Protein AF-A0A6I9PSM0-F1 (afdb_monomer)

Secondary structure (DSSP, 8-state):
-HHHHHHHHHTS-EEEETTEEEEE-S-EEEEEEEEEEEEE---------------------EEEEEEEEEEEEEPPP---HHHHT--THHHHHHHHHHHHHHHHHHHHHHHH-GGGTTSPP-GGG-HHHHHTHHHHS-PPTTEEEEEEEE---TTSSSPPEEEEEE--

Structure (mmCIF, N/CA/C/O backbone):
data_AF-A0A6I9PSM0-F1
#
_entry.id   AF-A0A6I9PSM0-F1
#
loop_
_atom_site.group_PDB
_atom_site.id
_atom_site.type_symbol
_atom_site.label_atom_id
_atom_site.label_alt_id
_atom_site.label_comp_id
_atom_site.label_asym_id
_atom_site.label_entity_id
_atom_site.label_seq_id
_atom_site.pdbx_PDB_ins_code
_atom_site.Cartn_x
_atom_site.Cartn_y
_atom_site.Cartn_z
_atom_site.occupancy
_atom_site.B_iso_or_equiv
_atom_site.auth_seq_id
_atom_site.auth_comp_id
_atom_site.auth_asym_id
_atom_site.auth_atom_id
_atom_site.pdbx_PDB_model_num
ATOM 1 N N . MET A 1 1 ? 22.200 -3.738 3.889 1.00 72.56 1 MET A N 1
ATOM 2 C CA . MET A 1 1 ? 20.801 -4.229 3.794 1.00 72.56 1 MET A CA 1
ATOM 3 C C . MET A 1 1 ? 20.342 -4.951 5.065 1.00 72.56 1 MET A C 1
ATOM 5 O O . MET A 1 1 ? 19.408 -4.477 5.698 1.00 72.56 1 MET A O 1
ATOM 9 N N . MET A 1 2 ? 21.009 -6.033 5.493 1.00 77.44 2 MET A N 1
ATOM 10 C CA . MET A 1 2 ? 20.578 -6.837 6.656 1.00 77.44 2 MET A CA 1
ATOM 11 C C . MET A 1 2 ? 20.466 -6.041 7.971 1.00 77.44 2 MET A C 1
ATOM 13 O O . MET A 1 2 ? 19.570 -6.275 8.772 1.00 77.44 2 MET A O 1
ATOM 17 N N . GLN A 1 3 ? 21.349 -5.065 8.189 1.00 82.12 3 GLN A N 1
ATOM 18 C CA . GLN A 1 3 ? 21.341 -4.228 9.392 1.00 82.12 3 GLN A CA 1
ATOM 19 C C . GLN A 1 3 ? 20.147 -3.261 9.437 1.00 82.12 3 GLN A C 1
ATOM 21 O O . GLN A 1 3 ? 19.531 -3.108 10.486 1.00 82.12 3 GLN A O 1
ATOM 26 N N . CYS A 1 4 ? 19.753 -2.685 8.296 1.00 79.31 4 CYS A N 1
ATOM 27 C CA . CYS A 1 4 ? 18.556 -1.845 8.187 1.00 79.31 4 CYS A CA 1
ATOM 28 C C . CYS A 1 4 ? 17.279 -2.656 8.436 1.00 79.31 4 CYS A C 1
ATOM 30 O O . CYS A 1 4 ? 16.376 -2.174 9.109 1.00 79.31 4 CYS A O 1
ATOM 32 N N . LEU A 1 5 ? 17.226 -3.902 7.944 1.00 80.25 5 LEU A N 1
ATOM 33 C CA . LEU A 1 5 ? 16.111 -4.815 8.213 1.00 80.25 5 LEU A CA 1
ATOM 34 C C . LEU A 1 5 ? 16.017 -5.163 9.703 1.00 80.25 5 LEU A C 1
ATOM 36 O O . LEU A 1 5 ? 14.928 -5.118 10.265 1.00 80.25 5 LEU A O 1
ATOM 40 N N . LYS A 1 6 ? 17.152 -5.443 10.359 1.00 79.00 6 LYS A N 1
ATOM 41 C CA . LYS A 1 6 ? 17.202 -5.671 11.812 1.00 79.00 6 LYS A CA 1
ATOM 42 C C . LYS A 1 6 ? 16.717 -4.448 12.589 1.00 79.00 6 LYS A C 1
ATOM 44 O O . LYS A 1 6 ? 15.865 -4.586 13.457 1.00 79.00 6 LYS A O 1
ATOM 49 N N . LEU A 1 7 ? 17.210 -3.256 12.251 1.00 80.50 7 LEU A N 1
ATOM 50 C CA . LEU A 1 7 ? 16.807 -2.018 12.919 1.00 80.50 7 LEU A CA 1
ATOM 51 C C . LEU A 1 7 ? 15.314 -1.719 12.705 1.00 80.50 7 LEU A C 1
ATOM 53 O O . LEU A 1 7 ? 14.601 -1.425 13.657 1.00 80.50 7 LEU A O 1
ATOM 57 N N . GLY A 1 8 ? 14.815 -1.876 11.476 1.00 76.62 8 GLY A N 1
ATOM 58 C CA . GLY A 1 8 ? 13.396 -1.702 11.158 1.00 76.62 8 GLY A CA 1
ATOM 59 C C . GLY A 1 8 ? 12.494 -2.710 11.874 1.00 76.62 8 GLY A C 1
ATOM 60 O O . GLY A 1 8 ? 11.414 -2.342 12.331 1.00 76.62 8 GLY A O 1
ATOM 61 N N . ALA A 1 9 ? 12.947 -3.957 12.033 1.00 74.06 9 ALA A N 1
ATOM 62 C CA . ALA A 1 9 ? 12.236 -4.966 12.814 1.00 74.06 9 ALA A CA 1
ATOM 63 C C . ALA A 1 9 ? 12.172 -4.604 14.308 1.00 74.06 9 ALA A C 1
ATOM 65 O O . ALA A 1 9 ? 11.138 -4.828 14.929 1.00 74.06 9 ALA A O 1
ATOM 66 N N . LEU A 1 10 ? 13.233 -4.004 14.862 1.00 71.62 10 LEU A N 1
ATOM 67 C CA . LEU A 1 10 ? 13.264 -3.524 16.250 1.00 71.62 10 LEU A CA 1
ATOM 68 C C . LEU A 1 10 ? 12.358 -2.305 16.475 1.00 71.62 10 LEU A C 1
ATOM 70 O O . LEU A 1 10 ? 11.719 -2.202 17.515 1.00 71.62 10 LEU A O 1
ATOM 74 N N . CYS A 1 11 ? 12.267 -1.396 15.500 1.00 70.06 11 CYS A N 1
ATOM 75 C CA . CYS A 1 11 ? 11.355 -0.249 15.561 1.00 70.06 11 CYS A CA 1
ATOM 76 C C . CYS A 1 11 ? 9.887 -0.627 15.304 1.00 70.06 11 CYS A C 1
ATOM 78 O O . CYS A 1 11 ? 8.998 0.215 15.450 1.00 70.06 11 CYS A O 1
ATOM 80 N N . ARG A 1 12 ? 9.609 -1.869 14.887 1.00 70.38 12 ARG A N 1
ATOM 81 C CA . ARG A 1 12 ? 8.248 -2.314 14.599 1.00 70.38 12 ARG A CA 1
ATOM 82 C C . ARG A 1 12 ? 7.481 -2.476 15.905 1.00 70.38 12 ARG A C 1
ATOM 84 O O . ARG A 1 12 ? 7.878 -3.240 16.776 1.00 70.38 12 ARG A O 1
ATOM 91 N N . THR A 1 13 ? 6.340 -1.801 16.019 1.00 58.88 13 THR A N 1
ATOM 92 C CA . THR A 1 13 ? 5.433 -1.981 17.156 1.00 58.88 13 THR A CA 1
ATOM 93 C C . THR A 1 13 ? 4.892 -3.410 17.165 1.00 58.88 13 THR A C 1
ATOM 95 O O . THR A 1 13 ? 3.986 -3.763 16.410 1.00 58.88 13 THR A O 1
ATOM 98 N N . THR A 1 14 ? 5.467 -4.250 18.017 1.00 59.94 14 THR A N 1
ATOM 99 C CA . THR A 1 14 ? 4.960 -5.585 18.324 1.00 59.94 14 THR A CA 1
ATOM 100 C C . THR A 1 14 ? 4.253 -5.520 19.666 1.00 59.94 1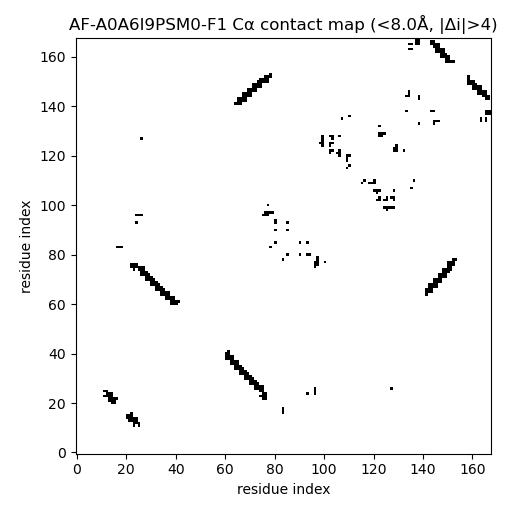4 THR A C 1
ATOM 102 O O . THR A 1 14 ? 4.846 -5.091 20.652 1.00 59.94 14 THR A O 1
ATOM 105 N N . ALA A 1 15 ? 2.997 -5.949 19.727 1.00 51.78 15 ALA A N 1
ATOM 106 C CA . ALA A 1 15 ? 2.324 -6.150 21.003 1.00 51.78 15 ALA A CA 1
ATOM 107 C C . ALA A 1 15 ? 1.616 -7.502 20.999 1.00 51.78 15 ALA A C 1
ATOM 109 O O . ALA A 1 15 ? 1.110 -7.962 19.971 1.00 51.78 15 ALA A O 1
ATOM 110 N N . SER A 1 16 ? 1.602 -8.145 22.159 1.00 52.84 16 SER A N 1
ATOM 111 C CA . SER A 1 16 ? 0.884 -9.391 22.359 1.00 52.84 16 SER A CA 1
ATOM 112 C C . SER A 1 16 ? -0.611 -9.116 22.546 1.00 52.84 16 SER A C 1
ATOM 114 O O . SER A 1 16 ? -1.035 -8.129 23.165 1.00 52.84 16 SER A O 1
ATOM 116 N N . THR A 1 17 ? -1.426 -10.000 21.983 1.00 51.84 17 THR A N 1
ATOM 117 C CA . THR A 1 17 ? -2.855 -10.116 22.293 1.00 51.84 17 THR A CA 1
ATOM 118 C C . THR A 1 17 ? -3.107 -11.493 22.904 1.00 51.84 17 THR A C 1
ATOM 120 O O . THR A 1 17 ? -2.275 -12.386 22.765 1.00 51.84 17 THR A O 1
ATOM 123 N N . GLN A 1 18 ? -4.266 -11.690 23.541 1.00 47.56 18 GLN A N 1
ATOM 124 C CA . GLN A 1 18 ? -4.720 -12.998 24.051 1.00 47.56 18 GLN A CA 1
ATOM 125 C C . GLN A 1 18 ? -4.629 -14.127 23.001 1.00 47.56 18 GLN A C 1
ATOM 127 O O . GLN A 1 18 ? -4.495 -15.289 23.359 1.00 47.56 18 GLN A O 1
ATOM 132 N N . MET A 1 19 ? -4.668 -13.790 21.707 1.00 49.47 19 MET A N 1
ATOM 133 C CA . MET A 1 19 ? -4.619 -14.751 20.604 1.00 49.47 19 MET A CA 1
ATOM 134 C C . MET A 1 19 ? -3.273 -14.820 19.877 1.00 49.47 19 MET A C 1
ATOM 136 O O . MET A 1 19 ? -3.095 -15.693 19.037 1.00 49.47 19 MET A O 1
ATOM 140 N N . ASN A 1 20 ? -2.322 -13.922 20.141 1.00 53.06 20 ASN A N 1
ATOM 141 C CA . ASN A 1 20 ? -1.047 -13.945 19.432 1.00 53.06 20 ASN A CA 1
ATOM 142 C C . ASN A 1 20 ? 0.066 -13.313 20.280 1.00 53.06 20 ASN A C 1
ATOM 144 O O . ASN A 1 20 ? 0.056 -12.106 20.537 1.00 53.06 20 ASN A O 1
ATOM 148 N N . VAL A 1 21 ? 1.031 -14.138 20.698 1.00 49.75 21 VAL A N 1
ATOM 149 C CA . VAL A 1 21 ? 2.225 -13.730 21.464 1.00 49.75 21 VAL A CA 1
ATOM 150 C C . VAL A 1 21 ? 3.127 -12.811 20.635 1.00 49.75 21 VAL A C 1
ATOM 152 O O . VAL A 1 21 ? 3.782 -11.931 21.189 1.00 49.75 21 VAL A O 1
ATOM 155 N N . GLN A 1 22 ? 3.099 -12.949 19.306 1.00 50.91 22 GLN A N 1
ATOM 156 C CA . GLN A 1 22 ? 3.918 -12.179 18.376 1.00 50.91 22 GLN A CA 1
ATOM 157 C C . GLN A 1 22 ? 3.071 -11.745 17.173 1.00 50.91 22 GLN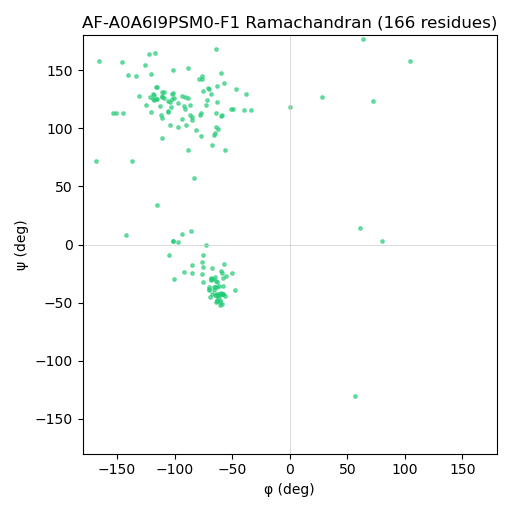 A C 1
ATOM 159 O O . GLN A 1 22 ? 3.208 -12.261 16.066 1.00 50.91 22 GLN A O 1
ATOM 164 N N . SER A 1 23 ? 2.165 -10.785 17.388 1.00 52.34 23 SER A N 1
ATOM 165 C CA . SER A 1 23 ? 1.413 -10.187 16.277 1.00 52.34 23 SER A CA 1
ATOM 166 C C . SER A 1 23 ? 2.153 -8.999 15.668 1.00 52.34 23 SER A C 1
ATOM 168 O O . SER A 1 23 ? 2.530 -8.048 16.358 1.00 52.34 23 SER A O 1
ATOM 170 N N . SER A 1 24 ? 2.349 -9.042 14.351 1.00 60.50 24 SER A N 1
ATOM 171 C CA . SER A 1 24 ? 2.637 -7.868 13.526 1.00 60.50 24 SER A CA 1
ATOM 172 C C . SER A 1 24 ? 1.383 -6.985 13.553 1.00 60.50 24 SER A C 1
ATOM 174 O O . SER A 1 24 ? 0.440 -7.236 12.810 1.00 60.50 24 SER A O 1
ATOM 176 N N . ARG A 1 25 ? 1.306 -5.995 14.451 1.00 70.88 25 ARG A N 1
ATOM 177 C CA . ARG A 1 25 ? 0.145 -5.077 14.556 1.00 70.88 25 ARG A CA 1
ATOM 178 C C . ARG A 1 25 ? 0.244 -3.883 13.600 1.00 70.88 25 ARG A C 1
ATOM 180 O O . ARG A 1 25 ? -0.514 -2.926 13.685 1.00 70.88 25 ARG A O 1
ATOM 187 N N . SER A 1 26 ? 1.189 -3.943 12.671 1.00 77.38 26 SER A N 1
ATOM 188 C CA . SER A 1 26 ? 1.403 -2.965 11.616 1.00 77.38 26 SER A CA 1
ATOM 189 C C . SER A 1 26 ? 1.760 -3.677 10.316 1.00 77.38 26 SER A C 1
ATOM 191 O O . SER A 1 26 ? 2.415 -4.720 10.324 1.00 77.38 26 SER A O 1
ATOM 193 N N . HIS A 1 27 ? 1.313 -3.102 9.200 1.00 83.56 27 HIS A N 1
ATOM 194 C CA . HIS A 1 27 ? 1.751 -3.507 7.866 1.00 83.56 27 HIS A CA 1
ATOM 195 C C . HIS A 1 27 ? 3.164 -2.970 7.639 1.00 83.56 27 HIS A C 1
ATOM 197 O O . HIS A 1 27 ? 3.413 -1.787 7.879 1.00 83.56 27 HIS A O 1
ATOM 203 N N . ALA A 1 28 ? 4.078 -3.810 7.165 1.00 85.12 28 ALA A N 1
ATOM 204 C CA . ALA A 1 28 ? 5.433 -3.404 6.810 1.00 85.12 28 ALA A CA 1
ATOM 205 C C . ALA A 1 28 ? 5.660 -3.594 5.309 1.00 85.12 28 ALA A C 1
ATOM 207 O O . ALA A 1 28 ? 5.301 -4.623 4.746 1.00 85.12 28 ALA A O 1
ATOM 208 N N . ILE A 1 29 ? 6.271 -2.600 4.665 1.00 87.44 29 ILE A N 1
ATOM 209 C CA . ILE A 1 29 ? 6.636 -2.655 3.249 1.00 87.44 29 ILE A CA 1
ATOM 210 C C . ILE A 1 29 ? 8.127 -2.373 3.147 1.00 87.44 29 ILE A C 1
ATOM 212 O O . ILE A 1 29 ? 8.591 -1.296 3.522 1.00 87.44 29 ILE A O 1
ATOM 216 N N . PHE A 1 30 ? 8.870 -3.331 2.613 1.00 88.25 30 PHE A N 1
ATOM 217 C CA . PHE A 1 30 ? 10.260 -3.152 2.228 1.00 88.25 30 PHE A CA 1
ATOM 218 C C . PHE A 1 30 ? 10.346 -3.167 0.706 1.00 88.25 30 PHE A C 1
ATOM 220 O O . PHE A 1 30 ? 9.850 -4.096 0.077 1.00 88.25 30 PHE A O 1
ATOM 227 N N . THR A 1 31 ? 10.946 -2.139 0.105 1.00 89.25 31 THR A N 1
ATOM 228 C CA . THR A 1 31 ? 11.029 -2.038 -1.357 1.00 89.25 31 THR A CA 1
ATOM 229 C C . THR A 1 31 ? 12.478 -2.019 -1.813 1.00 89.25 31 THR A C 1
ATOM 231 O O . THR A 1 31 ? 13.266 -1.207 -1.331 1.00 89.25 31 THR A O 1
ATOM 234 N N . ILE A 1 32 ? 12.814 -2.880 -2.771 1.00 89.62 32 ILE A N 1
ATOM 235 C CA . ILE A 1 32 ? 14.074 -2.827 -3.514 1.00 89.62 32 ILE A CA 1
ATOM 236 C C . ILE A 1 32 ? 13.798 -2.175 -4.867 1.00 89.62 32 ILE A C 1
ATOM 238 O O . ILE A 1 32 ? 12.914 -2.615 -5.598 1.00 89.62 32 ILE A O 1
ATOM 242 N N . HIS A 1 33 ? 14.555 -1.130 -5.190 1.00 90.31 33 HIS A N 1
ATOM 243 C CA . HIS A 1 33 ? 14.525 -0.468 -6.491 1.00 90.31 33 HIS A CA 1
ATOM 244 C C . HIS A 1 33 ? 15.772 -0.893 -7.270 1.00 90.31 33 HIS A C 1
ATOM 246 O O . HIS A 1 33 ? 16.888 -0.689 -6.796 1.00 90.31 33 HIS A O 1
ATOM 252 N N . LEU A 1 34 ? 15.582 -1.479 -8.449 1.00 90.25 34 LEU A N 1
ATOM 253 C CA . LEU A 1 34 ? 16.642 -1.764 -9.411 1.00 90.25 34 LEU A CA 1
ATOM 254 C C . LEU A 1 34 ? 16.457 -0.849 -10.617 1.00 90.25 34 LEU A C 1
ATOM 256 O O . LEU A 1 34 ? 15.384 -0.829 -11.215 1.00 90.25 34 LEU A O 1
ATOM 260 N N . CYS A 1 35 ? 17.503 -0.120 -10.984 1.00 90.56 35 CYS A N 1
ATOM 261 C CA . CYS A 1 35 ? 17.535 0.688 -12.196 1.00 90.56 35 CYS A CA 1
ATOM 262 C C . CYS A 1 35 ? 18.608 0.115 -13.119 1.00 90.56 35 CYS A C 1
ATOM 264 O O . CYS A 1 35 ? 19.758 -0.034 -12.709 1.00 90.56 35 CYS A O 1
ATOM 266 N N . GLN A 1 36 ? 18.228 -0.211 -14.347 1.00 88.12 36 GLN A N 1
ATOM 267 C CA . GLN A 1 36 ? 19.132 -0.631 -15.405 1.00 88.12 36 GLN A CA 1
ATOM 268 C C . GLN A 1 36 ? 19.066 0.408 -16.520 1.00 88.12 36 GLN A C 1
ATOM 270 O O . GLN A 1 36 ? 17.990 0.683 -17.035 1.00 88.12 36 GLN A O 1
ATOM 275 N N . VAL A 1 37 ? 20.211 0.958 -16.902 1.00 88.81 37 VAL A N 1
ATOM 276 C CA . VAL A 1 37 ? 20.334 1.823 -18.078 1.00 88.81 37 VAL A CA 1
ATOM 277 C C . VAL A 1 37 ? 20.927 0.981 -19.202 1.00 88.81 37 VAL A C 1
ATOM 279 O O . VAL A 1 37 ? 21.898 0.255 -18.979 1.00 88.81 37 VAL A O 1
ATOM 282 N N . ARG A 1 38 ? 20.311 1.022 -20.380 1.00 83.88 38 ARG A N 1
ATOM 283 C CA . ARG A 1 38 ? 20.762 0.352 -21.599 1.00 83.88 38 ARG A CA 1
ATOM 284 C C . ARG A 1 38 ? 21.002 1.398 -22.673 1.00 83.88 38 ARG A C 1
ATOM 286 O O . ARG A 1 38 ? 20.310 2.408 -22.712 1.00 83.88 38 ARG A O 1
ATOM 293 N N . ILE A 1 39 ? 21.980 1.133 -23.523 1.00 82.50 39 ILE A N 1
ATOM 294 C CA . ILE A 1 39 ? 22.215 1.910 -24.734 1.00 82.50 39 ILE A CA 1
ATOM 295 C C . ILE A 1 39 ? 21.434 1.210 -25.842 1.00 82.50 39 ILE A C 1
ATOM 297 O O . ILE A 1 39 ? 21.667 0.026 -26.100 1.00 82.50 39 ILE A O 1
ATOM 301 N N . CYS A 1 40 ? 20.480 1.910 -26.443 1.00 70.69 40 CYS A N 1
ATOM 302 C CA . CYS A 1 40 ? 19.804 1.462 -27.646 1.00 70.69 40 CYS A CA 1
ATOM 303 C C . CYS A 1 40 ? 20.671 1.881 -28.832 1.00 70.69 40 CYS A C 1
ATOM 305 O O . CYS A 1 40 ? 20.801 3.066 -29.126 1.00 70.69 40 CYS A O 1
ATOM 307 N N . ALA A 1 41 ? 21.288 0.904 -29.496 1.00 67.06 41 ALA A N 1
ATOM 308 C CA . ALA A 1 41 ? 21.820 1.142 -30.828 1.00 67.06 41 ALA A CA 1
ATOM 309 C C . ALA A 1 41 ? 20.621 1.354 -31.758 1.00 67.06 41 ALA A C 1
ATOM 311 O O . ALA A 1 41 ? 19.676 0.564 -31.733 1.00 67.06 41 ALA A O 1
ATOM 312 N N . SER A 1 42 ? 20.635 2.427 -32.540 1.00 61.66 42 SER A N 1
ATOM 313 C CA . SER A 1 42 ? 19.661 2.627 -33.605 1.00 61.66 42 SER A CA 1
ATOM 314 C C . SER A 1 42 ? 19.764 1.453 -34.580 1.00 61.66 42 SER A C 1
ATOM 316 O O . SER A 1 42 ? 20.777 1.316 -35.267 1.00 61.66 42 SER A O 1
ATOM 318 N N . ASP A 1 43 ? 18.741 0.596 -34.628 1.00 55.97 43 ASP A N 1
ATOM 319 C CA . ASP A 1 43 ? 18.603 -0.391 -35.697 1.00 55.97 43 ASP A CA 1
ATOM 320 C C . ASP A 1 43 ? 18.456 0.391 -37.005 1.00 55.97 43 ASP A C 1
ATOM 322 O O . ASP A 1 43 ? 17.388 0.914 -37.332 1.00 55.97 43 ASP A O 1
ATOM 326 N N . ASN A 1 44 ? 19.557 0.503 -37.748 1.00 53.88 44 ASN A N 1
ATOM 327 C CA . ASN A 1 44 ? 19.537 0.954 -39.128 1.00 53.88 44 ASN A CA 1
ATOM 328 C C . ASN A 1 44 ? 18.819 -0.127 -39.934 1.00 53.88 44 ASN A C 1
ATOM 330 O O . ASN A 1 44 ? 19.436 -1.052 -40.459 1.00 53.88 44 ASN A O 1
ATOM 334 N N . HIS A 1 45 ? 17.493 -0.043 -39.982 1.00 51.62 45 HIS A N 1
ATOM 335 C CA . HIS A 1 45 ? 16.692 -0.843 -40.889 1.00 51.62 45 HIS A CA 1
ATOM 336 C C . HIS A 1 45 ? 17.052 -0.395 -42.314 1.00 51.62 45 HIS A C 1
ATOM 338 O O . HIS A 1 45 ? 16.554 0.614 -42.810 1.00 51.62 45 HIS A O 1
ATOM 344 N N . GLU A 1 46 ? 17.972 -1.112 -42.959 1.00 50.97 46 GLU A N 1
ATOM 345 C CA . GLU A 1 46 ? 18.246 -0.944 -44.383 1.00 50.97 46 GLU A CA 1
ATOM 346 C C . GLU A 1 46 ? 16.984 -1.343 -45.165 1.00 50.97 46 GLU A C 1
ATOM 348 O O . GLU A 1 46 ? 16.540 -2.492 -45.134 1.00 50.97 46 GLU A O 1
ATOM 353 N N . GLY A 1 47 ? 16.368 -0.355 -45.814 1.00 43.75 47 GLY A N 1
ATOM 354 C CA . GLY A 1 47 ? 15.142 -0.490 -46.598 1.00 43.75 47 GLY A CA 1
ATOM 355 C C . GLY A 1 47 ? 14.873 0.765 -47.433 1.00 43.75 47 GLY A C 1
ATOM 356 O O . GLY A 1 47 ? 14.012 1.559 -47.086 1.00 43.75 47 GLY A O 1
ATOM 357 N N . GLU A 1 48 ? 15.692 0.938 -48.474 1.00 49.03 48 GLU A N 1
ATOM 358 C CA . GLU A 1 48 ? 15.545 1.714 -49.725 1.00 49.03 48 GLU A CA 1
ATOM 359 C C . GLU A 1 48 ? 14.659 2.986 -49.842 1.00 49.03 48 GLU A C 1
ATOM 361 O O . GLU A 1 48 ? 13.435 2.942 -49.760 1.00 49.03 48 GLU A O 1
ATOM 366 N N . THR A 1 49 ? 15.326 4.052 -50.336 1.00 46.84 49 THR A N 1
ATOM 367 C CA . THR A 1 49 ? 14.864 5.230 -51.128 1.00 46.84 49 THR A CA 1
ATOM 368 C C . THR A 1 49 ? 14.024 6.286 -50.381 1.00 46.84 49 THR A C 1
ATOM 370 O O . THR A 1 49 ? 13.009 5.975 -49.784 1.00 46.84 49 THR A O 1
ATOM 373 N N . ASP A 1 50 ? 14.350 7.583 -50.312 1.00 42.78 50 ASP A N 1
ATOM 374 C CA . ASP A 1 50 ? 14.851 8.529 -51.322 1.00 42.78 50 ASP A CA 1
ATOM 375 C C . ASP A 1 50 ? 15.417 9.817 -50.644 1.00 42.78 50 ASP A C 1
ATOM 377 O O . ASP A 1 50 ? 15.079 10.159 -49.509 1.00 42.78 50 ASP A O 1
ATOM 381 N N . ASN A 1 51 ? 16.287 10.526 -51.369 1.00 60.53 51 ASN A N 1
ATOM 382 C CA . ASN A 1 51 ? 17.032 11.757 -51.062 1.00 60.53 51 ASN A CA 1
ATOM 383 C C . ASN A 1 51 ? 16.346 12.806 -50.159 1.00 60.53 51 ASN A C 1
ATOM 385 O O . ASN A 1 51 ? 15.470 13.538 -50.626 1.00 60.53 51 ASN A O 1
ATOM 389 N N . ARG A 1 52 ? 16.910 13.072 -48.966 1.00 47.31 52 ARG A N 1
ATOM 390 C CA . ARG A 1 52 ? 16.931 14.422 -48.358 1.00 47.31 52 ARG A CA 1
ATOM 391 C C . ARG A 1 52 ? 18.213 14.699 -47.561 1.00 47.31 52 ARG A C 1
ATOM 393 O O . ARG A 1 52 ? 18.459 14.108 -46.521 1.00 47.31 52 ARG A O 1
ATOM 400 N N . VAL A 1 53 ? 18.979 15.641 -48.112 1.00 45.69 53 VAL A N 1
ATOM 401 C CA . VAL A 1 53 ? 20.030 16.512 -47.554 1.00 45.69 53 VAL A CA 1
ATOM 402 C C . VAL A 1 53 ? 20.339 16.341 -46.060 1.00 45.69 53 VAL A C 1
ATOM 404 O O . VAL A 1 53 ? 19.525 16.651 -45.19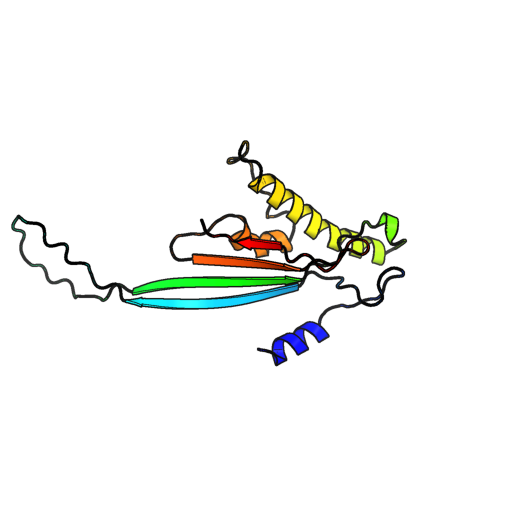3 1.00 45.69 53 VAL A O 1
ATOM 407 N N . SER A 1 54 ? 21.585 15.947 -45.801 1.00 53.56 54 SER A N 1
ATOM 408 C CA . SER A 1 54 ? 22.256 15.913 -44.507 1.00 53.56 54 SER A CA 1
ATOM 409 C C . SER A 1 54 ? 22.109 17.229 -43.739 1.00 53.56 54 SER A C 1
ATOM 411 O O . SER A 1 54 ? 22.651 18.253 -44.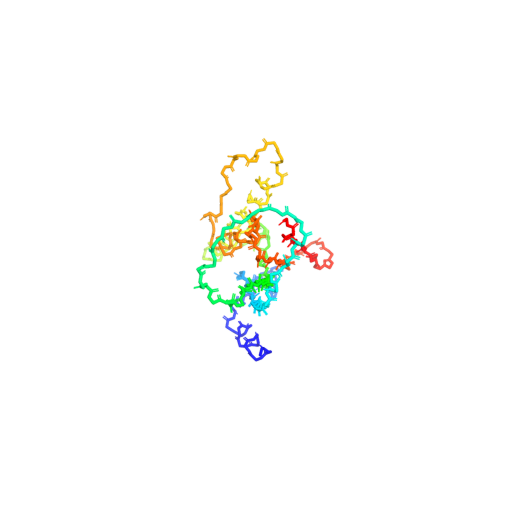148 1.00 53.56 54 SER A O 1
ATOM 413 N N . ASN A 1 55 ? 21.454 17.174 -42.582 1.00 46.09 55 ASN A N 1
ATOM 414 C CA . ASN A 1 55 ? 21.631 18.153 -41.515 1.00 46.09 55 ASN A CA 1
ATOM 415 C C . ASN A 1 55 ? 22.121 17.384 -40.288 1.00 46.09 55 ASN A C 1
ATOM 417 O O . ASN A 1 55 ? 21.419 16.512 -39.780 1.00 46.09 55 ASN A O 1
ATOM 421 N N . GLY A 1 56 ? 23.360 17.655 -39.879 1.00 51.72 56 GLY A N 1
ATOM 422 C CA . GLY A 1 56 ? 24.035 16.939 -38.805 1.00 51.72 56 GLY A CA 1
ATOM 423 C C . GLY A 1 56 ? 23.276 17.046 -37.489 1.00 51.72 56 GLY A C 1
ATOM 424 O O . GLY A 1 56 ? 23.260 18.105 -36.871 1.00 51.72 56 GLY A O 1
ATOM 425 N N . ASN A 1 57 ? 22.701 15.931 -37.052 1.00 47.34 57 ASN A N 1
ATOM 426 C CA . ASN A 1 57 ? 22.335 15.716 -35.664 1.00 47.34 57 ASN A CA 1
ATOM 427 C C . ASN A 1 57 ? 23.247 14.611 -35.143 1.00 47.34 57 ASN A C 1
ATOM 429 O O . ASN A 1 57 ? 23.284 13.514 -35.690 1.00 47.34 57 ASN A O 1
ATOM 433 N N . SER A 1 58 ? 24.028 14.968 -34.129 1.00 49.94 58 SER A N 1
ATOM 434 C CA . SER A 1 58 ? 24.878 14.088 -33.336 1.00 49.94 58 SER A CA 1
ATOM 435 C C . SER A 1 58 ? 24.211 12.740 -33.076 1.00 49.94 58 SER A C 1
ATOM 437 O O . SER A 1 58 ? 23.083 12.721 -32.581 1.00 49.94 58 SER A O 1
ATOM 439 N N . GLU A 1 59 ? 24.935 11.656 -33.356 1.00 55.88 59 GLU A N 1
ATOM 440 C CA . GLU A 1 59 ? 24.689 10.310 -32.832 1.00 55.88 59 GLU A CA 1
ATOM 441 C C . GLU A 1 59 ? 24.694 10.380 -31.296 1.00 55.88 59 GLU A C 1
ATOM 443 O O . GLU A 1 59 ? 25.712 10.198 -30.634 1.00 55.88 59 GLU A O 1
ATOM 448 N N . LEU A 1 60 ? 23.569 10.789 -30.715 1.00 60.12 60 LEU A N 1
ATOM 449 C CA . LEU A 1 60 ? 23.336 10.697 -29.288 1.00 60.12 60 LEU A CA 1
ATOM 450 C C . LEU A 1 60 ? 22.818 9.287 -29.065 1.00 60.12 60 LEU A C 1
ATOM 452 O O . LEU A 1 60 ? 21.682 8.999 -29.434 1.00 60.12 60 LEU A O 1
ATOM 456 N N . ASP A 1 61 ? 23.663 8.433 -28.490 1.00 58.72 61 ASP A N 1
ATOM 457 C CA . ASP A 1 61 ? 23.256 7.148 -27.929 1.00 58.72 61 ASP A CA 1
ATOM 458 C C . ASP A 1 61 ? 21.904 7.319 -27.214 1.00 58.72 61 ASP A C 1
ATOM 460 O O . ASP A 1 61 ? 21.793 8.087 -26.251 1.00 58.72 61 ASP A O 1
ATOM 464 N N . GLU A 1 62 ? 20.849 6.662 -27.702 1.00 74.56 62 GLU A N 1
ATOM 465 C CA . GLU A 1 62 ? 19.545 6.732 -27.052 1.00 74.56 62 GLU A CA 1
ATOM 466 C C . GLU A 1 62 ? 19.589 5.813 -25.825 1.00 74.56 62 GLU A C 1
ATOM 468 O O . GLU A 1 62 ? 19.761 4.599 -25.931 1.00 74.56 62 GLU A O 1
ATOM 473 N N . TYR A 1 63 ? 19.508 6.391 -24.625 1.00 76.19 63 TYR A N 1
ATOM 474 C CA . TYR A 1 63 ? 19.571 5.628 -23.378 1.00 76.19 63 TYR A CA 1
ATOM 475 C C . TYR A 1 63 ? 18.166 5.219 -22.928 1.00 76.19 63 TYR A C 1
ATOM 477 O O . TYR A 1 63 ? 17.359 6.060 -22.528 1.00 76.19 63 TYR A O 1
ATOM 485 N N . GLU A 1 64 ? 17.890 3.918 -22.885 1.00 81.56 64 GLU A N 1
ATOM 486 C CA . GLU A 1 64 ? 16.676 3.378 -22.276 1.00 81.56 64 GLU A CA 1
ATOM 487 C C . GLU A 1 64 ? 16.930 3.054 -20.797 1.00 81.56 64 GLU A C 1
ATOM 489 O O . GLU A 1 64 ? 17.853 2.321 -20.442 1.00 81.56 64 GLU A O 1
ATOM 494 N N . THR A 1 65 ? 16.093 3.577 -19.896 1.00 83.69 65 THR A N 1
ATOM 495 C CA . THR A 1 65 ? 16.150 3.228 -18.467 1.00 83.69 65 THR A CA 1
ATOM 496 C C . THR A 1 65 ? 15.004 2.301 -18.085 1.00 83.69 65 THR A C 1
ATOM 498 O O . THR A 1 65 ? 13.843 2.706 -18.041 1.00 83.69 65 THR A O 1
ATOM 501 N N . LEU A 1 66 ? 15.343 1.075 -17.701 1.00 85.38 66 LEU A N 1
ATOM 502 C CA . LEU A 1 66 ? 14.427 0.100 -17.124 1.00 85.38 66 LEU A CA 1
ATOM 503 C C . LEU A 1 66 ? 14.463 0.191 -15.597 1.00 85.38 66 LEU A C 1
ATOM 505 O O . LEU A 1 66 ? 15.523 0.123 -14.979 1.00 85.38 66 LEU A O 1
ATOM 509 N N . THR A 1 67 ? 13.300 0.321 -14.961 1.00 87.06 67 THR A N 1
ATOM 510 C CA . THR A 1 67 ? 13.194 0.327 -13.492 1.00 87.06 67 THR A CA 1
ATOM 511 C C . THR A 1 67 ? 12.356 -0.849 -13.014 1.00 87.06 67 THR A C 1
ATOM 513 O O . THR A 1 67 ? 11.196 -0.971 -13.393 1.00 87.06 67 THR A O 1
ATOM 516 N N . ALA A 1 68 ? 12.897 -1.676 -12.124 1.00 87.25 68 ALA A N 1
ATOM 517 C CA . ALA A 1 68 ? 12.161 -2.727 -11.435 1.00 87.25 68 ALA A CA 1
ATOM 518 C C . ALA A 1 68 ? 12.008 -2.406 -9.941 1.00 87.25 68 ALA A C 1
ATOM 520 O O . ALA A 1 68 ? 12.975 -2.065 -9.261 1.00 87.25 68 ALA A O 1
ATOM 521 N N . LYS A 1 69 ? 10.789 -2.531 -9.417 1.00 88.12 69 LYS A N 1
ATOM 522 C CA . LYS A 1 69 ? 10.477 -2.426 -7.989 1.00 88.12 69 LYS A CA 1
ATOM 523 C C . LYS A 1 69 ? 10.072 -3.797 -7.456 1.00 88.12 69 LYS A C 1
ATOM 525 O O . LYS A 1 69 ? 9.172 -4.438 -7.993 1.00 88.12 6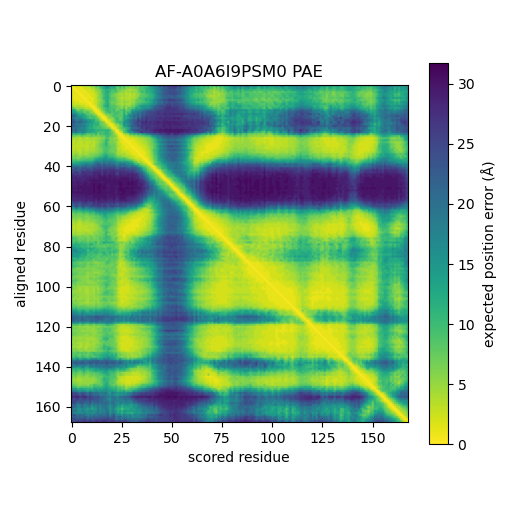9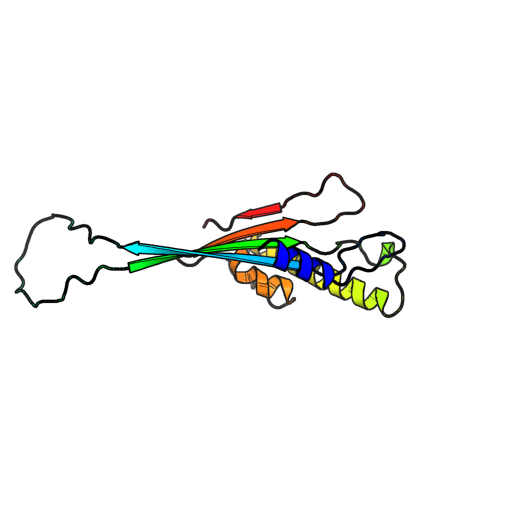 LYS A O 1
ATOM 530 N N . PHE A 1 70 ? 10.709 -4.232 -6.377 1.00 88.06 70 PHE A N 1
ATOM 531 C CA . PHE A 1 70 ? 10.324 -5.430 -5.636 1.00 88.06 70 PHE A CA 1
ATOM 532 C C . PHE A 1 70 ? 9.799 -5.005 -4.278 1.00 88.06 70 PHE A C 1
ATOM 534 O O . PHE A 1 70 ? 10.564 -4.522 -3.443 1.00 88.06 70 PHE A O 1
ATOM 541 N N . HIS A 1 71 ? 8.503 -5.180 -4.061 1.00 88.88 71 HIS A N 1
ATOM 542 C CA . HIS A 1 71 ? 7.858 -4.897 -2.790 1.00 88.88 71 HIS A CA 1
ATOM 543 C C . HIS A 1 71 ? 7.720 -6.191 -1.989 1.00 88.88 71 HIS A C 1
ATOM 545 O O . HIS A 1 71 ? 7.079 -7.143 -2.425 1.00 88.88 71 HIS A O 1
ATOM 551 N N . PHE A 1 72 ? 8.298 -6.212 -0.796 1.00 87.81 72 PHE A N 1
ATOM 552 C CA . PHE A 1 72 ? 8.132 -7.256 0.204 1.00 87.81 72 PHE A CA 1
ATOM 553 C C . PHE A 1 72 ? 7.206 -6.711 1.283 1.00 87.81 72 PHE A C 1
ATOM 555 O O . PHE A 1 72 ? 7.599 -5.865 2.091 1.00 87.81 72 PHE A O 1
ATOM 562 N N . VAL A 1 73 ? 5.956 -7.152 1.243 1.00 86.56 73 VAL A N 1
ATOM 563 C CA . VAL A 1 73 ? 4.885 -6.665 2.104 1.00 86.56 73 VAL A CA 1
ATOM 564 C C . VAL A 1 73 ? 4.587 -7.722 3.159 1.00 86.56 73 VAL A C 1
ATOM 566 O O . VAL A 1 73 ? 4.102 -8.804 2.840 1.00 86.56 73 VAL A O 1
ATOM 569 N N . ASP A 1 74 ? 4.860 -7.405 4.419 1.00 83.75 74 ASP A N 1
ATOM 570 C CA . ASP A 1 74 ? 4.434 -8.198 5.573 1.00 83.75 74 ASP A CA 1
ATOM 571 C C . ASP A 1 74 ? 3.158 -7.561 6.122 1.00 83.75 74 ASP A C 1
ATOM 573 O O . ASP A 1 74 ? 3.186 -6.505 6.761 1.00 83.75 74 ASP A O 1
ATOM 577 N N . LEU A 1 75 ? 2.021 -8.163 5.786 1.00 83.50 75 LEU A N 1
ATOM 578 C CA . LEU A 1 75 ? 0.717 -7.704 6.228 1.00 83.50 75 LEU A CA 1
ATOM 579 C C . LEU A 1 75 ? 0.491 -8.094 7.687 1.00 83.50 75 LEU A C 1
ATOM 581 O O . LEU A 1 75 ? 0.866 -9.176 8.146 1.00 83.50 75 LEU A O 1
ATOM 585 N N . ALA A 1 76 ? -0.162 -7.193 8.411 1.00 79.50 76 ALA A N 1
ATOM 586 C CA . ALA A 1 76 ? -0.659 -7.462 9.747 1.00 79.50 76 ALA A CA 1
ATOM 587 C C . ALA A 1 76 ? -1.738 -8.559 9.734 1.00 79.50 76 ALA A C 1
ATOM 589 O O . ALA A 1 76 ? -2.249 -8.952 8.682 1.00 79.50 76 ALA A O 1
ATOM 590 N N . GLY A 1 77 ? -2.084 -9.042 10.926 1.00 76.00 77 GLY A N 1
ATOM 591 C CA . GLY A 1 77 ? -3.138 -10.036 11.103 1.00 76.00 77 GLY A CA 1
ATOM 592 C C . GLY A 1 77 ? -4.489 -9.579 10.535 1.00 76.00 77 GLY A C 1
ATOM 593 O O . GLY A 1 77 ? -4.870 -8.413 10.662 1.00 76.00 77 GLY A O 1
ATOM 594 N N . SER A 1 78 ? -5.197 -10.502 9.881 1.00 75.19 78 SER A N 1
ATOM 595 C CA . SER A 1 78 ? -6.526 -10.299 9.280 1.00 75.19 78 SER A CA 1
ATOM 596 C C . SER A 1 78 ? -7.680 -10.698 10.206 1.00 75.19 78 SER A C 1
ATOM 598 O O . SER A 1 78 ? -8.839 -10.798 9.783 1.00 75.19 78 SER A O 1
ATOM 600 N N . GLU A 1 79 ? -7.389 -10.998 11.473 1.00 73.88 79 GLU A N 1
ATOM 601 C CA . GLU A 1 79 ? -8.389 -11.474 12.411 1.00 73.88 79 GLU A CA 1
ATOM 602 C C . GLU A 1 79 ? -9.485 -10.437 12.682 1.00 73.88 79 GLU A C 1
ATOM 604 O O . GLU A 1 79 ? -9.263 -9.248 12.925 1.00 73.88 79 GLU A O 1
ATOM 609 N N . ARG A 1 80 ? -10.728 -10.924 12.698 1.00 74.44 80 ARG A N 1
ATOM 610 C CA . ARG A 1 80 ? -11.888 -10.091 13.015 1.00 74.44 80 ARG A CA 1
ATOM 611 C C . ARG A 1 80 ? -11.874 -9.717 14.493 1.00 74.44 80 ARG A C 1
ATOM 613 O O . ARG A 1 80 ? -11.789 -10.598 15.346 1.00 74.44 80 ARG A O 1
ATOM 620 N N . LEU A 1 81 ? -12.112 -8.437 14.784 1.00 72.81 81 LEU A N 1
ATOM 621 C CA . LEU A 1 81 ? -12.182 -7.879 16.143 1.00 72.81 81 LEU A CA 1
ATOM 622 C C . LEU A 1 81 ? -13.060 -8.703 17.102 1.00 72.81 81 LEU A C 1
ATOM 624 O O . LEU A 1 81 ? -12.689 -8.917 18.250 1.00 72.81 81 LEU A O 1
ATOM 628 N N . LYS A 1 82 ? -14.196 -9.234 16.624 1.00 74.06 82 LYS A N 1
ATOM 629 C CA . LYS A 1 82 ? -15.106 -10.070 17.431 1.00 74.06 82 LYS A CA 1
ATOM 630 C C . LYS A 1 82 ? -14.421 -11.287 18.067 1.00 74.06 82 LYS A C 1
ATOM 632 O O . LYS A 1 82 ? -14.879 -11.763 19.094 1.00 74.06 82 LYS A O 1
ATOM 637 N N . ARG A 1 83 ? -13.343 -11.792 17.460 1.00 71.06 83 ARG A N 1
ATOM 638 C CA . ARG A 1 83 ? -12.582 -12.937 17.970 1.00 71.06 83 ARG A CA 1
ATOM 639 C C . ARG A 1 83 ? -11.529 -12.528 18.999 1.00 71.06 83 ARG A C 1
ATOM 641 O O . ARG A 1 83 ? -11.141 -13.366 19.797 1.00 71.06 83 ARG A O 1
ATOM 648 N N . THR A 1 84 ? -11.053 -11.279 18.976 1.00 70.00 84 THR A N 1
ATOM 649 C CA . THR A 1 84 ? -9.903 -10.822 19.778 1.00 70.00 84 THR A CA 1
ATOM 650 C C . THR A 1 84 ? -10.260 -10.407 21.197 1.00 70.00 84 THR A C 1
ATOM 652 O O . THR A 1 84 ? -9.360 -10.297 22.027 1.00 70.00 84 THR A O 1
ATOM 655 N N . GLY A 1 85 ? -11.542 -10.145 21.480 1.00 72.69 85 GLY A N 1
ATOM 656 C CA . GLY A 1 85 ? -11.986 -9.637 22.783 1.00 72.69 85 GLY A CA 1
ATOM 657 C C . GLY A 1 85 ? -11.372 -8.279 23.152 1.00 72.69 85 GLY A C 1
ATOM 658 O O . GLY A 1 85 ? -11.405 -7.884 24.314 1.00 72.69 85 GLY A O 1
ATOM 659 N N . ALA A 1 86 ? -10.771 -7.573 22.188 1.00 75.94 86 ALA A N 1
ATOM 660 C CA . ALA A 1 86 ? -10.098 -6.306 22.427 1.00 75.94 86 ALA A CA 1
ATOM 661 C C . ALA A 1 86 ? -11.108 -5.190 22.728 1.00 75.94 86 ALA A C 1
ATOM 663 O O . ALA A 1 86 ? -12.093 -5.022 22.010 1.00 75.94 86 ALA A O 1
ATOM 664 N N . THR A 1 87 ? -10.827 -4.390 23.757 1.00 81.44 87 THR A N 1
ATOM 665 C CA . THR A 1 87 ? -11.643 -3.247 24.191 1.00 81.44 87 THR A CA 1
ATOM 666 C C . THR A 1 87 ? -10.830 -1.949 24.173 1.00 81.44 87 THR A C 1
ATOM 668 O O . THR A 1 87 ? -9.600 -1.969 24.065 1.00 81.44 87 THR A O 1
ATOM 671 N N . GLY A 1 88 ? -11.517 -0.802 24.229 1.00 86.81 88 GLY A N 1
ATOM 672 C CA . GLY A 1 88 ? -10.881 0.519 24.276 1.00 86.81 88 GLY A CA 1
ATOM 673 C C . GLY A 1 88 ? -9.944 0.776 23.091 1.00 86.81 88 GLY A C 1
ATOM 674 O O . GLY A 1 88 ? -10.304 0.551 21.933 1.00 86.81 88 GLY A O 1
ATOM 675 N N . ASP A 1 89 ? -8.722 1.228 23.366 1.00 82.19 89 ASP A N 1
ATOM 676 C CA . ASP A 1 89 ? -7.757 1.587 22.318 1.00 82.19 89 ASP A CA 1
ATOM 677 C C . ASP A 1 89 ? -7.248 0.382 21.518 1.00 82.19 89 ASP A C 1
ATOM 679 O O . ASP A 1 89 ? -7.006 0.503 20.316 1.00 82.19 89 ASP A O 1
ATOM 683 N N . ARG A 1 90 ? -7.205 -0.816 22.121 1.00 77.94 90 ARG A N 1
ATOM 684 C CA . ARG A 1 90 ? -6.880 -2.048 21.381 1.00 77.94 90 ARG A CA 1
ATOM 685 C C . ARG A 1 90 ? -7.933 -2.377 20.322 1.00 77.94 90 ARG A C 1
ATOM 687 O O . ARG A 1 90 ? -7.583 -2.931 19.280 1.00 77.94 90 ARG A O 1
ATOM 694 N N . ALA A 1 91 ? -9.201 -2.032 20.561 1.00 81.75 91 ALA A N 1
ATOM 695 C CA . ALA A 1 91 ? -10.259 -2.203 19.570 1.00 81.75 91 ALA A CA 1
ATOM 696 C C . ALA A 1 91 ? -10.088 -1.228 18.398 1.00 81.75 91 ALA A C 1
ATOM 698 O O . ALA A 1 91 ? -10.148 -1.646 17.242 1.00 81.75 91 ALA A O 1
ATOM 699 N N . LYS A 1 92 ? -9.804 0.050 18.686 1.00 85.31 92 LYS A N 1
ATOM 700 C CA . LYS A 1 92 ? -9.535 1.075 17.659 1.00 85.31 92 LYS A CA 1
ATOM 701 C C . LYS A 1 92 ? -8.350 0.690 16.771 1.00 85.31 92 LYS A C 1
ATOM 703 O O . LYS A 1 92 ? -8.416 0.824 15.552 1.00 85.31 92 LYS A O 1
ATOM 708 N N . GLU A 1 93 ? -7.287 0.166 17.374 1.00 79.75 93 GLU A N 1
ATOM 709 C CA . GLU A 1 93 ? -6.104 -0.315 16.659 1.00 79.75 93 GLU A CA 1
ATOM 710 C C . GLU A 1 93 ? -6.436 -1.496 15.735 1.00 79.75 93 GLU A C 1
ATOM 712 O O . GLU A 1 93 ? -6.115 -1.461 14.549 1.00 79.75 93 GLU A O 1
ATOM 717 N N . ALA A 1 94 ? -7.142 -2.512 16.239 1.00 80.88 94 ALA A N 1
ATOM 718 C CA . ALA A 1 94 ? -7.555 -3.665 15.438 1.00 80.88 94 ALA A CA 1
ATOM 719 C C . ALA A 1 94 ? -8.516 -3.284 14.296 1.00 80.88 94 ALA A C 1
ATOM 721 O O . ALA A 1 94 ? -8.474 -3.894 13.226 1.00 80.88 94 ALA A O 1
ATOM 722 N N . ILE A 1 95 ? -9.353 -2.259 14.490 1.00 84.44 95 ILE A N 1
ATOM 723 C CA . ILE A 1 95 ? -10.162 -1.677 13.411 1.00 84.44 95 ILE A CA 1
ATOM 724 C C . ILE A 1 95 ? -9.247 -1.044 12.360 1.00 84.44 95 ILE A C 1
ATOM 726 O O . ILE A 1 95 ? -9.373 -1.369 11.186 1.00 84.44 95 ILE A O 1
ATOM 730 N N . SER A 1 96 ? -8.290 -0.207 12.768 1.00 84.62 96 SER A N 1
ATOM 731 C CA . SER A 1 96 ? -7.350 0.458 11.853 1.00 84.62 96 SER A CA 1
ATOM 732 C C . SER A 1 96 ? -6.537 -0.534 11.007 1.00 84.62 96 SER A C 1
ATOM 734 O O . SER A 1 96 ? -6.416 -0.365 9.791 1.00 84.62 96 SER A O 1
ATOM 736 N N . ILE A 1 97 ? -6.048 -1.617 11.623 1.00 82.56 97 ILE A N 1
ATOM 737 C CA . ILE A 1 97 ? -5.341 -2.706 10.931 1.00 82.56 97 ILE A CA 1
ATOM 738 C C . ILE A 1 97 ? -6.232 -3.329 9.849 1.00 82.56 97 ILE A C 1
ATOM 740 O O . ILE A 1 97 ? -5.825 -3.430 8.685 1.00 82.56 97 ILE A O 1
ATOM 744 N N . ASN A 1 98 ? -7.458 -3.694 10.231 1.00 84.94 98 ASN A N 1
ATOM 745 C CA . ASN A 1 98 ? -8.424 -4.336 9.347 1.00 84.94 98 ASN A CA 1
ATOM 746 C C . ASN A 1 98 ? -8.943 -3.401 8.249 1.00 84.94 98 ASN A C 1
ATOM 748 O O . ASN A 1 98 ? -9.216 -3.876 7.152 1.00 84.94 98 ASN A O 1
ATOM 752 N N . CYS A 1 99 ? -9.023 -2.088 8.484 1.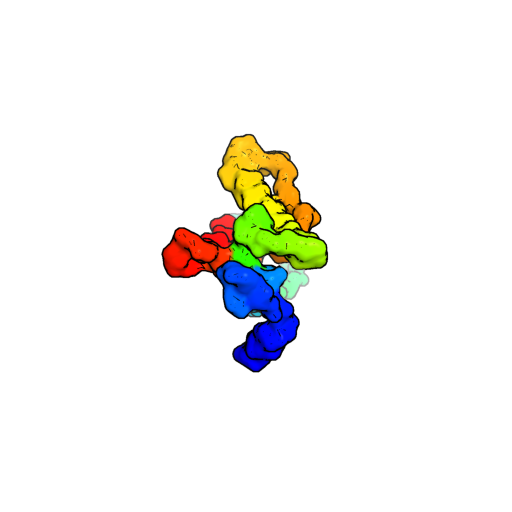00 88.50 99 CYS A N 1
ATOM 753 C CA . CYS A 1 99 ? -9.376 -1.114 7.449 1.00 88.50 99 CYS A CA 1
ATOM 754 C C . CYS A 1 99 ? -8.398 -1.169 6.267 1.00 88.50 99 CYS A C 1
ATOM 756 O O . CYS A 1 99 ? -8.828 -1.157 5.116 1.00 88.50 99 CYS A O 1
ATOM 758 N N . GLY A 1 100 ? -7.090 -1.284 6.533 1.00 88.75 100 GLY A N 1
ATOM 759 C CA . GLY A 1 100 ? -6.085 -1.427 5.474 1.00 88.75 100 GLY A CA 1
ATOM 760 C C . GLY A 1 100 ? -6.258 -2.709 4.655 1.00 88.75 100 GLY A C 1
ATOM 761 O O . GLY A 1 100 ? -6.186 -2.673 3.428 1.00 88.75 100 GLY A O 1
ATOM 762 N N . LEU A 1 101 ? -6.536 -3.830 5.325 1.00 88.12 101 LEU A N 1
ATOM 763 C CA . LEU A 1 101 ? -6.755 -5.126 4.672 1.00 88.12 101 LEU A CA 1
ATOM 764 C C . LEU A 1 101 ? -8.069 -5.174 3.887 1.00 88.12 101 LEU A C 1
ATOM 766 O O . LEU A 1 101 ? -8.105 -5.716 2.785 1.00 88.12 101 LEU A O 1
ATOM 770 N N . LEU A 1 102 ? -9.133 -4.573 4.420 1.00 89.19 102 LEU A N 1
ATOM 771 C CA . LEU A 1 102 ? -10.420 -4.456 3.741 1.00 89.19 102 LEU A CA 1
ATOM 772 C C . LEU A 1 102 ? -10.297 -3.612 2.469 1.00 89.19 102 LEU A C 1
ATOM 774 O O . LEU A 1 102 ? -10.748 -4.040 1.410 1.00 89.19 102 LEU A O 1
ATOM 778 N N . ALA A 1 103 ? -9.643 -2.450 2.556 1.00 91.56 103 ALA A N 1
ATOM 779 C CA . ALA A 1 103 ? -9.375 -1.611 1.391 1.00 91.56 103 ALA A CA 1
ATOM 780 C C . ALA A 1 103 ? -8.574 -2.376 0.326 1.00 91.56 103 ALA A C 1
ATOM 782 O O . ALA A 1 103 ? -8.904 -2.314 -0.857 1.00 91.56 103 ALA A O 1
ATOM 783 N N . LEU A 1 104 ? -7.560 -3.147 0.739 1.00 89.12 104 LEU A N 1
ATOM 784 C CA . LEU A 1 104 ? -6.785 -3.993 -0.171 1.00 89.12 104 LEU A CA 1
ATOM 785 C C . LEU A 1 104 ? -7.659 -5.060 -0.848 1.00 89.12 104 LEU A C 1
ATOM 787 O O . LEU A 1 104 ? -7.581 -5.224 -2.064 1.00 89.12 104 LEU A O 1
ATOM 791 N N . GLY A 1 105 ? -8.531 -5.735 -0.093 1.00 88.25 105 GLY A N 1
ATOM 792 C CA . GLY A 1 105 ? -9.496 -6.694 -0.637 1.00 88.25 105 GLY A CA 1
ATOM 793 C C . GLY A 1 105 ? -10.459 -6.064 -1.648 1.00 88.25 105 GLY A C 1
ATOM 794 O O . GLY A 1 105 ? -10.700 -6.643 -2.709 1.00 88.25 105 GLY A O 1
ATOM 795 N N . ASN A 1 106 ? -10.950 -4.852 -1.373 1.00 89.75 106 ASN A N 1
ATOM 796 C CA . ASN A 1 106 ? -11.815 -4.101 -2.289 1.00 89.75 106 ASN A CA 1
ATOM 797 C C . ASN A 1 106 ? -11.085 -3.722 -3.585 1.00 89.75 106 ASN A C 1
ATOM 799 O O . ASN A 1 106 ? -11.641 -3.887 -4.669 1.00 89.75 106 ASN A O 1
ATOM 803 N N . VAL A 1 107 ? -9.833 -3.262 -3.487 1.00 89.31 107 VAL A N 1
ATOM 804 C CA . VAL A 1 107 ? -8.986 -2.945 -4.648 1.00 89.31 107 VAL A CA 1
ATOM 805 C C . VAL A 1 107 ? -8.756 -4.183 -5.515 1.00 89.31 107 VAL A C 1
ATOM 807 O O . VAL A 1 107 ? -8.986 -4.126 -6.721 1.00 89.31 107 VAL A O 1
ATOM 810 N N . ILE A 1 108 ? -8.364 -5.313 -4.917 1.00 86.06 108 ILE A N 1
ATOM 811 C CA . ILE A 1 108 ? -8.148 -6.572 -5.649 1.00 86.06 108 ILE A CA 1
ATOM 812 C C . ILE A 1 108 ? -9.449 -7.041 -6.314 1.00 86.06 108 ILE A C 1
ATOM 814 O O . ILE A 1 108 ? -9.433 -7.435 -7.477 1.00 86.06 108 ILE A O 1
ATOM 818 N N . SER A 1 109 ? -10.579 -6.948 -5.609 1.00 86.75 109 SER A N 1
ATOM 819 C CA . SER A 1 109 ? -11.891 -7.327 -6.151 1.00 86.75 109 SER A CA 1
ATOM 820 C C . SER A 1 109 ? -12.281 -6.463 -7.354 1.00 86.75 109 SER A C 1
ATOM 822 O O . SER A 1 109 ? -12.733 -6.992 -8.367 1.00 86.75 109 SER A O 1
ATOM 824 N N . ALA 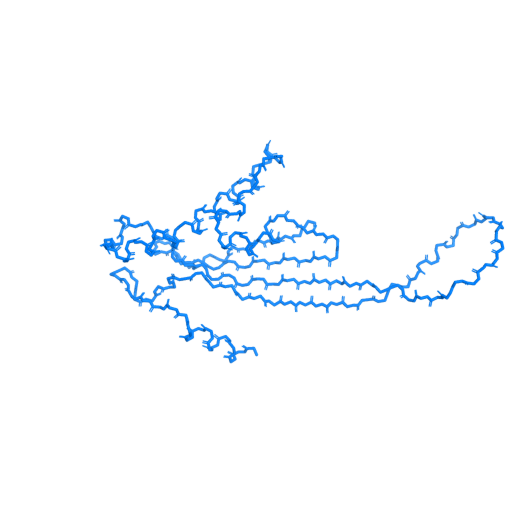A 1 110 ? -12.059 -5.147 -7.273 1.00 86.69 110 ALA A N 1
ATOM 825 C CA . ALA A 1 110 ? -12.329 -4.219 -8.370 1.00 86.69 110 ALA A CA 1
ATOM 826 C C . ALA A 1 110 ? -11.435 -4.481 -9.595 1.00 86.69 110 ALA A C 1
ATOM 828 O O . ALA A 1 110 ? -11.897 -4.373 -10.727 1.00 86.69 110 ALA A O 1
ATOM 829 N N . LEU A 1 111 ? -10.173 -4.865 -9.378 1.00 84.75 111 LEU A N 1
ATOM 830 C CA . LEU A 1 111 ? -9.232 -5.205 -10.452 1.00 84.75 111 LEU A CA 1
ATOM 831 C C . LEU A 1 111 ? -9.505 -6.577 -11.088 1.00 84.75 111 LEU A C 1
ATOM 833 O O . LEU A 1 111 ? -9.244 -6.769 -12.275 1.00 84.75 111 LEU A O 1
ATOM 837 N N . GLY A 1 112 ? -10.012 -7.535 -10.308 1.00 81.44 112 GLY A N 1
ATOM 838 C CA . GLY A 1 112 ? -10.332 -8.885 -10.776 1.00 81.44 112 GLY A CA 1
ATOM 839 C C . GLY A 1 112 ? -11.626 -8.972 -11.594 1.00 81.44 112 GLY A C 1
ATOM 840 O O . GLY A 1 112 ? -11.760 -9.861 -12.439 1.00 81.44 112 GLY A O 1
ATOM 841 N N . ASP A 1 113 ? -12.569 -8.050 -11.383 1.00 81.62 113 ASP A N 1
ATOM 842 C CA . ASP A 1 113 ? -13.851 -8.024 -12.089 1.00 81.62 113 ASP A CA 1
ATOM 843 C C . ASP A 1 113 ? -13.693 -7.480 -13.522 1.00 81.62 113 ASP A C 1
ATOM 845 O O . ASP A 1 113 ? -13.757 -6.277 -13.790 1.00 81.62 113 ASP A O 1
ATOM 849 N N . ARG A 1 114 ? -13.511 -8.394 -14.485 1.00 71.56 114 ARG A N 1
ATOM 850 C CA . ARG A 1 114 ? -13.348 -8.061 -15.912 1.00 71.56 114 ARG A CA 1
ATOM 851 C C . ARG A 1 114 ? -14.543 -7.311 -16.508 1.00 71.56 114 ARG A C 1
ATOM 853 O O . ARG A 1 114 ? -14.357 -6.614 -17.504 1.00 71.56 114 ARG A O 1
ATOM 860 N N . SER A 1 115 ? -15.733 -7.430 -15.912 1.00 76.38 115 SER A N 1
ATOM 861 C CA . SER A 1 115 ? -16.936 -6.721 -16.369 1.00 76.38 115 SER A CA 1
ATOM 862 C C . SER A 1 115 ? -16.930 -5.235 -15.996 1.00 76.38 115 SER A C 1
ATOM 864 O O . SER A 1 115 ? -17.611 -4.433 -16.629 1.00 76.38 115 SER A O 1
ATOM 866 N N . LYS A 1 116 ? -16.112 -4.848 -15.008 1.00 68.06 116 LYS A N 1
ATOM 867 C CA . LYS A 1 116 ? -16.055 -3.497 -14.438 1.00 68.06 116 LYS A CA 1
ATOM 868 C C . LYS A 1 116 ? -14.722 -2.795 -14.681 1.00 68.06 116 LYS A C 1
ATOM 870 O O . LYS A 1 116 ? -14.291 -1.984 -13.862 1.00 68.06 116 LYS A O 1
ATOM 875 N N . ARG A 1 117 ? -14.083 -3.041 -15.828 1.00 65.00 117 ARG A N 1
ATOM 876 C CA . ARG A 1 117 ? -12.792 -2.419 -16.189 1.00 65.00 117 ARG A CA 1
ATOM 877 C C . ARG A 1 117 ? -12.784 -0.882 -16.209 1.00 65.00 117 ARG A C 1
ATOM 879 O O . ARG A 1 117 ? -11.704 -0.308 -16.161 1.00 65.00 117 ARG A O 1
ATOM 886 N N . SER A 1 118 ? -13.944 -0.218 -16.244 1.00 65.31 118 SER A N 1
ATOM 887 C CA . SER A 1 118 ? -14.058 1.247 -16.112 1.00 65.31 118 SER A CA 1
ATOM 888 C C . SER A 1 118 ? -14.500 1.724 -14.720 1.00 65.31 118 SER A C 1
ATOM 890 O O . SER A 1 118 ? -14.745 2.916 -14.534 1.00 65.31 118 SER A O 1
ATOM 892 N N . SER A 1 119 ? -14.671 0.819 -13.752 1.00 79.75 119 SER A N 1
ATOM 893 C CA . SER A 1 119 ? -15.068 1.194 -12.395 1.00 79.75 119 SER A CA 1
ATOM 894 C C . SER A 1 119 ? -13.895 1.795 -11.627 1.00 79.75 119 SER A C 1
ATOM 896 O O . SER A 1 119 ? -12.737 1.417 -11.806 1.00 79.75 119 SER A O 1
ATOM 898 N N . HIS A 1 120 ? -14.198 2.772 -10.775 1.00 88.25 120 HIS A N 1
ATOM 899 C CA . HIS A 1 120 ? -13.195 3.408 -9.936 1.00 88.25 120 HIS A CA 1
ATOM 900 C C . HIS A 1 120 ? -12.582 2.391 -8.963 1.00 88.25 120 HIS A C 1
ATOM 902 O O . HIS A 1 120 ? -13.293 1.805 -8.148 1.00 88.25 120 HIS A O 1
ATOM 908 N N . VAL A 1 121 ? -11.257 2.225 -9.011 1.00 89.75 121 VAL A N 1
ATOM 909 C CA . VAL A 1 121 ? -10.522 1.395 -8.050 1.00 89.75 121 VAL A CA 1
ATOM 910 C C . VAL A 1 121 ? -10.156 2.244 -6.821 1.00 89.75 121 VAL A C 1
ATOM 912 O O . VAL A 1 121 ? -9.422 3.230 -6.964 1.00 89.75 121 VAL A O 1
ATOM 915 N N . PRO A 1 122 ? -10.616 1.885 -5.607 1.00 91.88 122 PRO A N 1
ATOM 916 C CA . PRO A 1 122 ? -10.552 2.751 -4.431 1.00 91.88 122 PRO A CA 1
ATOM 917 C C . PRO A 1 122 ? -9.190 2.694 -3.715 1.00 91.88 122 PRO A C 1
ATOM 919 O O . PRO A 1 122 ? -9.085 2.416 -2.522 1.00 91.88 122 PRO A O 1
ATOM 922 N N . TYR A 1 123 ? -8.097 2.996 -4.423 1.00 92.12 123 TYR A N 1
ATOM 923 C CA . TYR A 1 123 ? -6.753 2.992 -3.825 1.00 92.12 123 TYR A CA 1
ATOM 924 C C . TYR A 1 123 ? -6.613 3.962 -2.649 1.00 92.12 123 TYR A C 1
ATOM 926 O O . TYR A 1 123 ? -5.746 3.765 -1.802 1.00 92.12 123 TYR A O 1
ATOM 934 N N . ARG A 1 124 ? -7.445 5.011 -2.592 1.00 93.56 124 ARG A N 1
ATOM 935 C CA . ARG A 1 124 ? -7.352 6.102 -1.612 1.00 93.56 124 ARG A CA 1
ATOM 936 C C . ARG A 1 124 ? -7.854 5.739 -0.214 1.00 93.56 124 ARG A C 1
ATOM 938 O O . ARG A 1 124 ? -7.500 6.457 0.720 1.00 93.56 124 ARG A O 1
ATOM 945 N N . ASP A 1 125 ? -8.584 4.636 -0.071 1.00 92.69 125 ASP A N 1
ATOM 946 C CA . ASP A 1 125 ? -9.257 4.236 1.173 1.00 92.69 125 ASP A CA 1
ATOM 947 C C . ASP A 1 125 ? -8.284 3.864 2.301 1.00 92.69 125 ASP A C 1
ATOM 949 O O . ASP A 1 125 ? -8.635 3.910 3.479 1.00 92.69 125 ASP A O 1
ATOM 953 N N . SER A 1 126 ? -7.030 3.532 1.973 1.00 92.75 126 SER A N 1
ATOM 954 C CA . SER A 1 126 ? -5.991 3.291 2.974 1.00 92.75 126 SER A CA 1
ATOM 955 C C . SER A 1 126 ? -4.606 3.742 2.512 1.00 92.75 126 SER A C 1
ATOM 957 O O . SER A 1 126 ? -4.306 3.811 1.321 1.00 92.75 126 SER A O 1
ATOM 959 N N . LYS A 1 127 ? -3.704 4.005 3.466 1.00 91.38 127 LYS A N 1
ATOM 960 C CA . LYS A 1 127 ? -2.288 4.277 3.152 1.00 91.38 127 LYS A CA 1
ATOM 961 C C . LYS A 1 127 ? -1.621 3.079 2.463 1.00 91.38 127 LYS A C 1
ATOM 963 O O . LYS A 1 127 ? -0.813 3.279 1.564 1.00 91.38 127 LYS A O 1
ATOM 968 N N . LEU A 1 128 ? -1.991 1.857 2.854 1.00 89.94 128 LEU A N 1
ATOM 969 C CA . LEU A 1 128 ? -1.459 0.613 2.294 1.00 89.94 128 LEU A CA 1
ATOM 970 C C . LEU A 1 128 ? -1.753 0.505 0.792 1.00 89.94 128 LEU A C 1
ATOM 972 O O . LEU A 1 128 ? -0.838 0.341 -0.009 1.00 89.94 128 LEU A O 1
ATOM 976 N N . THR A 1 129 ? -3.016 0.672 0.402 1.00 91.38 129 THR A N 1
ATOM 977 C CA . THR A 1 129 ? -3.444 0.602 -1.003 1.00 91.38 129 THR A CA 1
ATOM 978 C C . THR A 1 129 ? -2.891 1.742 -1.852 1.00 91.38 129 THR A C 1
ATOM 980 O O . THR A 1 129 ? -2.621 1.529 -3.028 1.00 91.38 129 THR A O 1
ATOM 983 N N . ARG A 1 130 ? -2.641 2.924 -1.267 1.00 91.38 130 ARG A N 1
ATOM 984 C CA . ARG A 1 130 ? -1.954 4.031 -1.961 1.00 91.38 130 ARG A CA 1
ATOM 985 C C . ARG A 1 130 ? -0.491 3.711 -2.249 1.00 91.38 130 ARG A C 1
ATOM 987 O O . ARG A 1 130 ? -0.015 4.008 -3.337 1.00 91.38 130 ARG A O 1
ATOM 994 N N . LEU A 1 131 ? 0.216 3.109 -1.292 1.00 90.12 131 LEU A N 1
ATOM 995 C CA . LEU A 1 131 ? 1.621 2.724 -1.467 1.00 90.12 131 LEU A CA 1
ATOM 996 C C . LEU A 1 131 ? 1.793 1.593 -2.488 1.00 90.12 131 LEU A C 1
ATOM 998 O O . LEU A 1 131 ? 2.816 1.531 -3.160 1.00 90.12 131 LEU A O 1
ATOM 1002 N N . LEU A 1 132 ? 0.790 0.722 -2.611 1.00 88.12 132 LEU A N 1
ATOM 1003 C CA . LEU A 1 132 ? 0.805 -0.434 -3.511 1.00 88.12 132 LEU A CA 1
ATOM 1004 C C . LEU A 1 132 ? 0.099 -0.186 -4.847 1.00 88.12 132 LEU A C 1
ATOM 1006 O O . LEU A 1 132 ? 0.022 -1.094 -5.669 1.00 88.12 132 LEU A O 1
ATOM 1010 N N . GLN A 1 133 ? -0.409 1.024 -5.081 1.00 87.62 133 GLN A N 1
ATOM 1011 C CA . GLN A 1 133 ? -1.160 1.357 -6.289 1.00 87.62 133 GLN A CA 1
ATOM 1012 C C . GLN A 1 133 ? -0.353 1.071 -7.565 1.00 87.62 133 GLN A C 1
ATOM 1014 O O . GLN A 1 133 ? -0.877 0.442 -8.483 1.00 87.62 133 GLN A O 1
ATOM 1019 N N . ASP A 1 134 ? 0.927 1.458 -7.583 1.00 81.38 134 ASP A N 1
ATOM 1020 C CA . ASP A 1 134 ? 1.861 1.188 -8.689 1.00 81.38 134 ASP A CA 1
ATOM 1021 C C . ASP A 1 134 ? 2.014 -0.314 -8.984 1.00 81.38 134 ASP A C 1
ATOM 1023 O O . ASP A 1 134 ? 2.312 -0.698 -10.110 1.00 81.38 134 ASP A O 1
ATOM 1027 N N . SER A 1 135 ? 1.837 -1.168 -7.976 1.00 80.75 135 SER A N 1
ATOM 1028 C CA . SER A 1 135 ? 2.022 -2.615 -8.094 1.00 80.75 135 SER A CA 1
ATOM 1029 C C . SER A 1 135 ? 0.754 -3.378 -8.445 1.00 80.75 135 SER A C 1
ATOM 1031 O O . SER A 1 135 ? 0.835 -4.505 -8.920 1.00 80.75 135 SER A O 1
ATOM 1033 N N . LEU A 1 136 ? -0.411 -2.803 -8.148 1.00 78.69 136 LEU A N 1
ATOM 1034 C CA . LEU A 1 136 ? -1.711 -3.451 -8.316 1.00 78.69 136 LEU A CA 1
ATOM 1035 C C . LEU A 1 136 ? -2.419 -2.991 -9.601 1.00 78.69 136 LEU A C 1
ATOM 1037 O O . LEU A 1 136 ? -3.189 -3.753 -10.175 1.00 78.69 136 LEU A O 1
ATOM 1041 N N . GLY A 1 137 ? -2.171 -1.758 -10.055 1.00 71.38 137 GLY A N 1
ATOM 1042 C CA . GLY A 1 137 ? -2.948 -1.099 -11.111 1.00 71.38 137 GLY A CA 1
ATOM 1043 C C . GLY A 1 137 ? -2.339 -1.078 -12.513 1.00 71.38 137 GLY A C 1
ATOM 1044 O O . GLY A 1 137 ? -2.947 -0.488 -13.403 1.00 71.38 137 GLY A O 1
ATOM 1045 N N . GLY A 1 138 ? -1.176 -1.698 -12.722 1.00 65.31 138 GLY A N 1
ATOM 1046 C CA . GLY A 1 138 ? -0.532 -1.806 -14.033 1.00 65.31 138 GLY A CA 1
ATOM 1047 C C . GLY A 1 138 ? 0.662 -0.872 -14.240 1.00 65.31 138 GLY A C 1
ATOM 1048 O O . GLY A 1 138 ? 0.835 0.151 -13.573 1.00 65.31 138 GLY A O 1
ATOM 1049 N N . ASN A 1 139 ? 1.508 -1.262 -15.189 1.00 58.62 139 ASN A N 1
ATOM 1050 C CA . ASN A 1 139 ? 2.832 -0.698 -15.398 1.00 58.62 139 ASN A CA 1
ATOM 1051 C C . ASN A 1 139 ? 2.818 0.296 -16.575 1.00 58.62 139 ASN A C 1
ATOM 1053 O O . ASN A 1 139 ? 2.053 0.142 -17.522 1.00 58.62 139 ASN A O 1
ATOM 1057 N N . ARG A 1 140 ? 3.687 1.315 -16.549 1.00 59.59 140 ARG A N 1
ATOM 1058 C CA . ARG A 1 140 ? 4.053 2.073 -17.764 1.00 59.59 140 ARG A CA 1
ATOM 1059 C C . ARG A 1 140 ? 5.237 1.370 -18.436 1.00 59.59 140 ARG A C 1
ATOM 1061 O O . ARG A 1 140 ? 6.027 0.754 -17.723 1.00 59.59 140 ARG A O 1
ATOM 1068 N N . SER A 1 141 ? 5.376 1.501 -19.759 1.00 62.91 141 SER A N 1
ATOM 1069 C CA . SER A 1 141 ? 6.502 0.923 -20.514 1.00 62.91 141 SER A CA 1
ATOM 1070 C C . SER A 1 141 ? 7.849 1.207 -19.826 1.00 62.91 141 SER A C 1
ATOM 1072 O O . SER A 1 141 ? 8.068 2.316 -19.329 1.00 62.91 141 SER A O 1
ATOM 1074 N N . GLY A 1 142 ? 8.700 0.183 -19.708 1.00 64.50 142 GLY A N 1
ATOM 1075 C CA . GLY A 1 142 ? 10.003 0.254 -19.030 1.00 64.50 142 GLY A CA 1
ATOM 1076 C C . GLY A 1 142 ? 9.979 0.170 -17.493 1.00 64.50 142 GLY A C 1
ATOM 1077 O O . GLY A 1 142 ? 11.030 0.276 -16.855 1.00 64.50 142 GLY A O 1
ATOM 1078 N N . LYS A 1 143 ? 8.812 -0.029 -16.859 1.00 74.56 143 LYS A N 1
ATOM 1079 C CA . LYS A 1 143 ? 8.693 -0.203 -15.400 1.00 74.56 143 LYS A CA 1
ATOM 1080 C C . LYS A 1 143 ? 8.127 -1.572 -15.047 1.00 74.56 143 LYS A C 1
ATOM 1082 O O . LYS A 1 143 ? 7.066 -1.947 -15.522 1.00 74.56 143 LYS A O 1
ATOM 1087 N N . TYR A 1 144 ? 8.797 -2.290 -14.156 1.00 80.12 144 TYR A N 1
ATOM 1088 C CA . TYR A 1 144 ? 8.350 -3.584 -13.647 1.00 80.12 144 TYR A CA 1
ATOM 1089 C C . TYR A 1 144 ? 8.069 -3.468 -12.153 1.00 80.12 144 TYR A C 1
ATOM 1091 O O . TYR A 1 144 ? 8.860 -2.875 -11.420 1.00 80.12 144 TYR A O 1
ATOM 1099 N N . SER A 1 145 ? 6.958 -4.034 -11.684 1.00 82.81 145 SER A N 1
ATOM 1100 C CA . SER A 1 145 ? 6.676 -4.132 -10.252 1.00 82.81 145 SER A CA 1
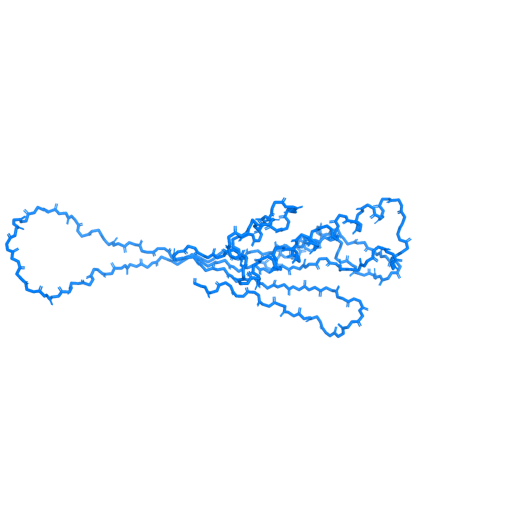ATOM 1101 C C . SER A 1 145 ? 6.256 -5.546 -9.882 1.00 82.81 145 SER A C 1
ATOM 1103 O O . SER A 1 145 ? 5.343 -6.123 -10.475 1.00 82.81 145 SER A O 1
ATOM 1105 N N . VAL A 1 146 ? 6.928 -6.109 -8.882 1.00 82.69 146 VAL A N 1
ATOM 1106 C CA . VAL A 1 146 ? 6.588 -7.408 -8.301 1.00 82.69 146 VAL A CA 1
ATOM 1107 C C . VAL A 1 146 ? 6.324 -7.201 -6.822 1.00 82.69 146 VAL A C 1
ATOM 1109 O O . VAL A 1 146 ? 7.155 -6.631 -6.115 1.00 82.69 146 VAL A O 1
ATOM 1112 N N . THR A 1 147 ? 5.166 -7.659 -6.346 1.00 83.56 147 THR A N 1
ATOM 1113 C CA . THR A 1 147 ? 4.809 -7.563 -4.929 1.00 83.56 147 THR A CA 1
ATOM 1114 C C . THR A 1 147 ? 4.595 -8.941 -4.328 1.00 83.56 147 THR A C 1
ATOM 1116 O O . THR A 1 147 ? 3.793 -9.740 -4.811 1.00 83.56 147 THR A O 1
ATOM 1119 N N . PHE A 1 148 ? 5.323 -9.192 -3.248 1.00 83.88 148 PHE A N 1
ATOM 1120 C CA . PHE A 1 148 ? 5.239 -10.386 -2.429 1.00 83.88 148 PHE A CA 1
ATOM 1121 C C . PHE A 1 148 ? 4.480 -10.039 -1.158 1.00 83.88 148 PHE A C 1
ATOM 1123 O O . PHE A 1 148 ? 4.939 -9.196 -0.387 1.00 83.88 148 PHE A O 1
ATOM 1130 N N . PHE A 1 149 ? 3.339 -10.685 -0.934 1.00 82.12 149 PHE A N 1
ATOM 1131 C CA . PHE A 1 149 ? 2.584 -10.528 0.302 1.00 82.12 149 PHE A CA 1
ATOM 1132 C C . PHE A 1 149 ? 2.807 -11.723 1.212 1.00 82.12 149 PHE A C 1
ATOM 1134 O O . PHE A 1 149 ? 2.606 -12.870 0.815 1.00 82.12 149 PHE A O 1
ATOM 1141 N N . ARG A 1 150 ? 3.157 -11.436 2.460 1.00 78.94 150 ARG A N 1
ATOM 1142 C CA . ARG A 1 150 ? 3.087 -12.384 3.560 1.00 78.94 150 ARG A CA 1
ATOM 1143 C C . ARG A 1 150 ? 1.961 -11.965 4.489 1.00 78.94 150 ARG A C 1
ATOM 1145 O O . ARG A 1 150 ? 1.866 -10.799 4.854 1.00 78.94 150 ARG A O 1
ATOM 1152 N N . THR A 1 151 ? 1.103 -12.910 4.848 1.00 68.88 151 THR A N 1
ATOM 1153 C CA . THR A 1 151 ? -0.001 -12.690 5.790 1.00 68.88 151 THR A CA 1
ATOM 1154 C C . THR A 1 151 ? 0.090 -13.711 6.915 1.00 68.88 151 THR A C 1
ATOM 1156 O O . THR A 1 151 ? 0.643 -14.799 6.739 1.00 68.88 151 THR A O 1
ATOM 1159 N N . TYR A 1 152 ? -0.454 -13.363 8.074 1.00 61.25 152 TYR A N 1
ATOM 1160 C CA . TYR A 1 152 ? -0.572 -14.271 9.204 1.00 61.25 152 TYR A CA 1
ATOM 1161 C C . TYR A 1 152 ? -2.052 -14.592 9.415 1.00 61.25 152 TYR A C 1
ATOM 1163 O O . TYR A 1 152 ? -2.807 -13.732 9.865 1.00 61.25 152 TYR A O 1
ATOM 1171 N N . HIS A 1 153 ? -2.474 -15.822 9.108 1.00 56.62 153 HIS A N 1
ATOM 1172 C CA . HIS A 1 153 ? -3.811 -16.308 9.447 1.00 56.62 153 HIS A CA 1
ATOM 1173 C C . HIS A 1 153 ? -3.721 -17.287 10.615 1.00 56.62 153 HIS A C 1
ATOM 1175 O O . HIS A 1 153 ? -3.040 -18.303 10.545 1.00 56.62 153 HIS A O 1
ATOM 1181 N N . LEU A 1 154 ? -4.453 -17.008 11.692 1.00 42.56 154 LEU A N 1
ATOM 1182 C CA . LEU A 1 154 ? -4.368 -17.781 12.934 1.00 42.56 154 LEU A CA 1
ATOM 1183 C C . LEU A 1 154 ? -5.004 -19.191 12.860 1.00 42.56 154 LEU A C 1
ATOM 1185 O O . LEU A 1 154 ? -5.039 -19.881 13.869 1.00 42.56 154 LEU A O 1
ATOM 1189 N N . HIS A 1 155 ? -5.576 -19.607 11.719 1.00 41.50 155 HIS A N 1
ATOM 1190 C CA . HIS A 1 155 ? -6.421 -20.814 11.638 1.00 41.50 155 HIS A CA 1
ATOM 1191 C C . HIS A 1 155 ? -6.285 -21.681 10.372 1.00 41.50 155 HIS A C 1
ATOM 1193 O O . HIS A 1 155 ? -7.060 -22.622 10.218 1.00 41.50 155 HIS A O 1
ATOM 1199 N N . CYS A 1 156 ? -5.330 -21.430 9.475 1.00 35.00 156 CYS A N 1
ATOM 1200 C CA . CYS A 1 156 ? -5.094 -22.329 8.339 1.00 35.00 156 CYS A CA 1
ATOM 1201 C C . CYS A 1 156 ? -3.634 -22.282 7.893 1.00 35.00 156 CYS A C 1
ATOM 1203 O O . CYS A 1 156 ? -3.206 -21.266 7.361 1.00 35.00 156 CYS A O 1
ATOM 1205 N N . GLY A 1 157 ? -2.927 -23.402 8.078 1.00 39.59 157 GLY A N 1
ATOM 1206 C CA . GLY A 1 157 ? -1.762 -23.795 7.279 1.00 39.59 157 GLY A CA 1
ATOM 1207 C C . GLY A 1 157 ? -0.513 -22.899 7.322 1.00 39.59 157 GLY A C 1
ATOM 1208 O O . GLY A 1 157 ? -0.480 -21.874 8.002 1.00 39.59 157 GLY A O 1
ATOM 1209 N N . PRO A 1 158 ? 0.565 -23.314 6.624 1.00 39.69 158 PRO A N 1
ATOM 1210 C CA . PRO A 1 158 ? 1.758 -22.490 6.445 1.00 39.69 158 PRO A CA 1
ATOM 1211 C C . PRO A 1 158 ? 1.398 -21.183 5.721 1.00 39.69 158 PRO A C 1
ATOM 1213 O O . PRO A 1 158 ? 0.487 -21.158 4.901 1.00 39.69 158 PRO A O 1
ATOM 1216 N N . ALA A 1 159 ? 2.112 -20.096 6.033 1.00 44.94 159 ALA A N 1
ATOM 1217 C CA . ALA A 1 159 ? 1.882 -18.779 5.440 1.00 44.94 159 ALA A CA 1
ATOM 1218 C C . ALA A 1 159 ? 1.839 -18.857 3.902 1.00 44.94 159 ALA A C 1
ATOM 1220 O O . ALA A 1 159 ? 2.844 -19.194 3.275 1.00 44.94 159 ALA A O 1
ATOM 1221 N N . GLU A 1 160 ? 0.698 -18.528 3.294 1.00 43.72 160 GLU A N 1
ATOM 1222 C CA . GLU A 1 160 ? 0.597 -18.432 1.840 1.00 43.72 160 GLU A CA 1
ATOM 1223 C C . GLU A 1 160 ? 1.315 -17.170 1.357 1.00 43.72 160 GLU A C 1
ATOM 1225 O O . GLU A 1 160 ? 0.988 -16.044 1.744 1.00 43.72 160 GLU A O 1
ATOM 1230 N N . LEU A 1 161 ? 2.319 -17.370 0.506 1.00 48.25 161 LEU A N 1
ATOM 1231 C CA . LEU A 1 161 ? 2.959 -16.299 -0.238 1.00 48.25 161 LEU A CA 1
ATOM 1232 C C . LEU A 1 161 ? 2.085 -15.984 -1.453 1.00 48.25 161 LEU A C 1
ATOM 1234 O O . LEU A 1 161 ? 2.168 -16.664 -2.477 1.00 48.25 161 LEU A O 1
ATOM 1238 N N . LEU A 1 162 ? 1.255 -14.947 -1.357 1.00 53.41 162 LEU A N 1
ATOM 1239 C CA . LEU A 1 162 ? 0.543 -14.445 -2.526 1.00 53.41 162 LEU A CA 1
ATOM 1240 C C . LEU A 1 162 ? 1.518 -13.598 -3.352 1.00 53.41 162 LEU A C 1
ATOM 1242 O O . LEU A 1 162 ? 1.945 -12.520 -2.928 1.00 53.41 162 LEU A O 1
ATOM 1246 N N . VAL A 1 163 ? 1.880 -14.094 -4.535 1.00 53.78 163 VAL A N 1
ATOM 1247 C CA . VAL A 1 163 ? 2.687 -13.343 -5.500 1.00 53.78 163 VAL A CA 1
ATOM 1248 C C . VAL A 1 163 ? 1.744 -12.631 -6.458 1.00 53.78 163 VAL A C 1
ATOM 1250 O O . VAL A 1 163 ? 1.148 -13.256 -7.333 1.00 53.78 163 VAL A O 1
ATOM 1253 N N . VAL A 1 164 ? 1.638 -11.310 -6.325 1.00 58.16 164 VAL A N 1
ATOM 1254 C CA . VAL A 1 164 ? 1.000 -10.487 -7.355 1.00 58.16 164 VAL A CA 1
ATOM 1255 C C . VAL A 1 164 ? 2.096 -10.065 -8.327 1.00 58.16 164 VAL A C 1
ATOM 1257 O O . VAL A 1 164 ? 2.934 -9.210 -8.026 1.00 58.16 164 VAL A O 1
ATOM 1260 N N . ARG A 1 165 ? 2.130 -10.723 -9.490 1.00 48.31 165 ARG A N 1
ATOM 1261 C CA . ARG A 1 165 ? 2.977 -10.321 -10.615 1.00 48.31 165 ARG A CA 1
ATOM 1262 C C . ARG A 1 165 ? 2.217 -9.298 -11.445 1.00 48.31 165 ARG A C 1
ATOM 1264 O O . ARG A 1 165 ? 1.258 -9.661 -12.116 1.00 48.31 165 ARG A O 1
ATOM 1271 N N . SER A 1 166 ? 2.673 -8.050 -11.440 1.00 43.97 166 SER A N 1
ATOM 1272 C CA . SER A 1 166 ? 2.296 -7.102 -12.484 1.00 43.97 166 SER A CA 1
ATOM 1273 C C . SER A 1 166 ? 3.308 -7.252 -13.620 1.00 43.97 166 SER A C 1
ATOM 1275 O O . SER A 1 166 ? 4.313 -6.545 -13.688 1.00 43.97 166 SER A O 1
ATOM 1277 N N . VAL A 1 167 ? 3.094 -8.266 -14.462 1.00 35.56 167 VAL A N 1
ATOM 1278 C CA . VAL A 1 167 ? 3.673 -8.324 -15.809 1.00 35.56 167 VAL A CA 1
ATOM 1279 C C . VAL A 1 167 ? 2.488 -8.161 -16.744 1.00 35.56 167 VAL A C 1
ATOM 1281 O O . VAL A 1 167 ? 1.782 -9.127 -17.029 1.00 35.56 167 VAL A O 1
ATOM 1284 N N . VAL A 1 168 ? 2.213 -6.915 -17.111 1.00 33.94 168 VAL A N 1
ATOM 1285 C CA . VAL A 1 168 ? 1.332 -6.571 -18.227 1.00 33.94 168 VAL A CA 1
ATOM 1286 C C . VAL A 1 168 ? 2.138 -5.681 -19.144 1.00 33.94 168 VAL A C 1
ATOM 1288 O O . VAL A 1 168 ? 2.751 -4.732 -18.599 1.00 33.94 168 VAL A O 1
#

Sequence (168 aa):
MMQCLKLGALCRTTASTQMNVQSSRSHAIFTIHLCQVRICASDNHEGETDNRVSNGNSELDEYETLTAKFHFVDLAGSERLKRTGATGDRAKEAISINCGLLALGNVISALGDRSKRSSHVPYRDSKLTRLLQDSLGGNRSGKYSVTFFRTYHLHCGPAELLVVRSVV

pLDDT: mean 72.19, std 16.18, range [33.94, 93.56]

Radius of gyration: 23.19 Å; Cα contacts (8 Å, |Δi|>4): 234; chains: 1; bounding box: 42×42×76 Å

InterPro domains:
  IPR001752 Kinesin motor domain [PF00225] (1-140)
  IPR001752 Kinesin motor domain [PR00380] (17-34)
  IPR001752 Kinesin motor domain [PR00380] (121-142)
  IPR001752 Kinesin motor domain [PS50067] (1-168)
  IPR001752 Kinesin motor domain [SM00129] (1-147)
  IPR019821 Kinesin motor domain, conserved site [PS00411] (68-79)
  IPR027417 P-loop containing nucleoside triphosphate hydrolase [SSF52540] (2-140)
  IPR027640 Kinesin-like protein [PTHR47969] (1-139)
  IPR036961 Kinesin motor domain superfamily [G3DSA:3.40.850.10] (1-149)

Foldseek 3Di:
DVVVVVVVVVVQDFDDAPQGRTWSLDKDKDKDKDKDKDFDDPPPPPDDDDDDDDDDDDPDRDIAIAMEMEIEIEQTALDDLVVRPDDDVRSVSNVLSNQLVVLVVQQLVCLPPPVNPVDDRPLVSDPNSVVCVCVSPAHDPRYFYKYWYWYDYSPDDDTDTDIRGRPD

Mean predicted aligned error: 12.58 Å

Organism: NCBI:txid8208

Solvent-accessible surface area (backbone atoms only — not comparable to full-atom values): 10243 Å² total; per-residue (Å²): 110,72,66,60,52,51,51,51,59,68,71,46,70,67,56,64,52,97,89,32,81,80,33,50,72,49,71,43,77,48,74,48,78,46,78,47,78,43,76,48,76,81,80,79,76,88,74,84,90,81,95,75,81,92,72,94,69,79,90,66,76,45,71,48,66,38,37,38,39,41,37,45,31,42,45,31,56,74,74,60,61,88,78,61,76,52,59,73,69,56,32,56,49,49,48,55,48,39,46,34,54,50,33,40,51,52,33,52,51,46,71,66,38,78,92,40,76,86,57,87,64,57,35,80,74,22,74,60,29,51,74,40,37,68,45,74,73,58,58,59,93,57,44,42,29,40,39,41,37,39,50,52,62,98,85,61,80,78,72,62,73,50,71,49,74,41,83,113

Nearest PDB structures (foldseek):
  7tqy-assembly1_K  TM=7.661E-01  e=2.822E-07  Candida albicans
  4uxp-assembly1_C  TM=7.707E-01  e=2.336E-07  Homo sapiens
  6mlq-assembly1_C  TM=6.877E-01  e=8.774E-07  Homo sapiens
  3t0q-assembly1_A  TM=7.916E-01  e=1.055E-04  Eremothecium gossypii ATCC 10895
  4etp-assembly1_A  TM=7.457E-01  e=1.982E-04  Saccharomyces cerevisiae S288C